Protein AF-A0A8I0H3W1-F1 (afdb_monomer)

Organism: NCBI:txid611301

Foldseek 3Di:
DDDDDDDWFQFQQVVCVVVPHADDDQKWKFQDDLPPTDTDPDRRDTDDPSRPDIDMDDDPSSDDDDDDDDPPPCPVVVVPPD

Structure (mmCIF, N/CA/C/O backbone):
data_AF-A0A8I0H3W1-F1
#
_entry.id   AF-A0A8I0H3W1-F1
#
loop_
_atom_site.group_PDB
_atom_site.id
_atom_site.type_symbol
_atom_site.label_atom_id
_atom_site.label_alt_id
_atom_site.label_comp_id
_atom_site.label_asym_id
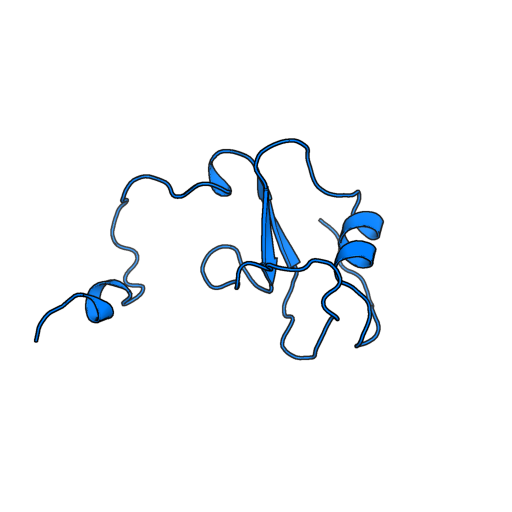_atom_site.label_entity_id
_atom_site.label_seq_id
_atom_site.pdbx_PDB_ins_code
_atom_site.Cartn_x
_atom_site.Cartn_y
_atom_site.Cartn_z
_atom_site.occupancy
_atom_site.B_iso_or_equiv
_atom_site.auth_seq_id
_atom_site.auth_comp_id
_atom_site.auth_asym_id
_atom_site.auth_atom_id
_atom_site.pdbx_PDB_model_num
ATOM 1 N N . PRO A 1 1 ? -2.895 12.320 2.719 1.00 84.69 1 PRO A N 1
ATOM 2 C CA . PRO A 1 1 ? -1.738 11.698 3.416 1.00 84.69 1 PRO A CA 1
ATOM 3 C C . PRO A 1 1 ? -1.752 12.132 4.883 1.00 84.69 1 PRO A C 1
ATOM 5 O O . PRO A 1 1 ? -2.117 13.274 5.148 1.00 84.69 1 PRO A O 1
ATOM 8 N N . LYS A 1 2 ? -1.427 11.240 5.825 1.00 89.44 2 LYS A N 1
ATOM 9 C CA . LYS A 1 2 ? -1.536 11.525 7.262 1.00 89.44 2 LYS A CA 1
ATOM 10 C C . LYS A 1 2 ? -0.495 10.730 8.045 1.00 89.44 2 LYS A C 1
ATOM 12 O O . LYS A 1 2 ? -0.250 9.572 7.724 1.00 89.44 2 LYS A O 1
ATOM 17 N N . ASN A 1 3 ? 0.076 11.346 9.075 1.00 92.75 3 ASN A N 1
ATOM 18 C CA . ASN A 1 3 ? 0.925 10.661 10.045 1.00 92.75 3 ASN A CA 1
ATOM 19 C C . ASN A 1 3 ? 0.062 10.272 11.246 1.00 92.75 3 ASN A C 1
ATOM 21 O O . ASN A 1 3 ? -0.655 11.113 11.788 1.00 92.75 3 ASN A O 1
ATOM 25 N N . LEU A 1 4 ? 0.109 9.000 11.638 1.00 91.00 4 LEU A N 1
ATOM 26 C CA . LEU A 1 4 ? -0.712 8.441 12.710 1.00 91.00 4 LEU A CA 1
ATOM 27 C C . LEU A 1 4 ? 0.188 7.726 13.718 1.00 91.00 4 LEU A C 1
ATOM 29 O O . LEU A 1 4 ? 1.035 6.921 13.333 1.00 91.00 4 LEU A O 1
ATOM 33 N N . LEU A 1 5 ? -0.015 7.998 15.007 1.00 92.56 5 LEU A N 1
ATOM 34 C CA . LEU A 1 5 ? 0.606 7.234 16.085 1.00 92.56 5 LEU A CA 1
ATOM 35 C C . LEU A 1 5 ? -0.273 6.014 16.379 1.00 92.56 5 LEU A C 1
ATOM 37 O O .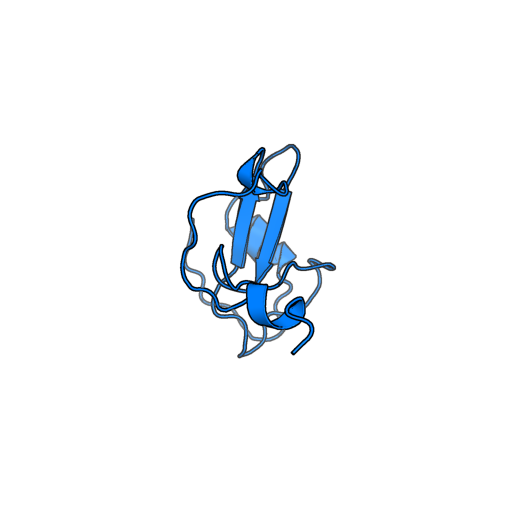 LEU A 1 5 ? -1.391 6.164 16.868 1.00 92.56 5 LEU A O 1
ATOM 41 N N . VAL A 1 6 ? 0.209 4.814 16.057 1.00 91.62 6 VAL A 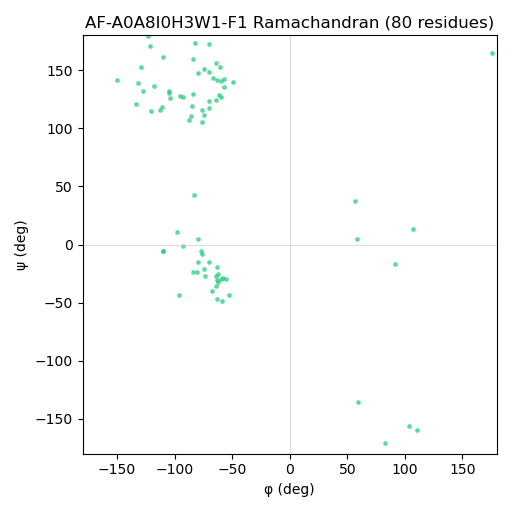N 1
ATOM 42 C CA . VAL A 1 6 ? -0.582 3.575 16.143 1.00 91.62 6 VAL A CA 1
ATOM 43 C C . VAL A 1 6 ? 0.148 2.490 16.921 1.00 91.62 6 VAL A C 1
ATOM 45 O O . VAL A 1 6 ? 1.377 2.462 16.975 1.00 91.62 6 VAL A O 1
ATOM 48 N N . ARG A 1 7 ? -0.613 1.578 17.533 1.00 92.62 7 ARG A N 1
ATOM 49 C CA . ARG A 1 7 ? -0.052 0.434 18.261 1.00 92.62 7 ARG A CA 1
ATOM 50 C C . ARG A 1 7 ? 0.364 -0.662 17.284 1.00 92.62 7 ARG A C 1
ATOM 52 O O . ARG A 1 7 ? -0.306 -0.872 16.269 1.00 92.62 7 ARG A O 1
ATOM 59 N N . PHE A 1 8 ? 1.410 -1.417 17.615 1.00 92.94 8 PHE A N 1
ATOM 60 C CA . PHE A 1 8 ? 1.672 -2.676 16.915 1.00 92.94 8 PHE A CA 1
ATOM 61 C C . PHE A 1 8 ? 0.465 -3.610 17.026 1.00 92.94 8 PHE A C 1
ATOM 63 O O . PHE A 1 8 ? -0.213 -3.635 18.051 1.00 92.94 8 PHE A O 1
ATOM 70 N N . GLY A 1 9 ? 0.180 -4.342 15.952 1.00 92.75 9 GLY A N 1
ATOM 71 C CA . GLY A 1 9 ? -1.016 -5.176 15.853 1.00 92.75 9 GLY A CA 1
ATOM 72 C C . GLY A 1 9 ? -2.224 -4.478 15.226 1.00 92.75 9 GLY A C 1
ATOM 73 O O . GLY A 1 9 ? -3.132 -5.168 14.776 1.00 92.75 9 GLY A O 1
ATOM 74 N N . THR A 1 10 ? -2.235 -3.141 15.134 1.00 94.12 10 THR A N 1
ATOM 75 C CA . THR A 1 10 ? -3.345 -2.411 14.494 1.00 94.12 10 THR A CA 1
ATOM 76 C C . THR A 1 10 ? -3.476 -2.858 13.033 1.00 94.12 10 THR A C 1
ATOM 78 O O . THR A 1 10 ? -2.470 -2.817 12.321 1.00 94.12 10 THR A O 1
ATOM 81 N N . PRO A 1 11 ? -4.659 -3.288 12.563 1.00 94.62 11 PRO A N 1
ATOM 82 C CA . PRO A 1 11 ? -4.846 -3.672 11.167 1.00 94.62 11 PRO A CA 1
ATOM 83 C C . PRO A 1 11 ? -4.615 -2.489 10.225 1.00 94.62 11 PRO A C 1
ATOM 85 O O . PRO A 1 11 ? -5.038 -1.367 10.509 1.00 94.62 11 PRO A O 1
ATOM 88 N N . VAL A 1 12 ? -3.987 -2.735 9.074 1.00 93.50 12 VAL A N 1
ATOM 89 C CA . VAL A 1 12 ? -3.732 -1.678 8.079 1.00 93.50 12 VAL A CA 1
ATOM 90 C C . VAL A 1 12 ? -5.029 -1.075 7.528 1.00 93.50 12 VAL A C 1
ATOM 92 O O . VAL A 1 12 ? -5.068 0.126 7.274 1.00 93.50 12 VAL A O 1
ATOM 95 N N . ALA A 1 13 ? -6.105 -1.857 7.418 1.00 93.62 13 ALA A N 1
ATOM 96 C CA . ALA A 1 13 ? -7.427 -1.369 7.018 1.00 93.62 13 ALA A CA 1
ATOM 97 C C . ALA A 1 13 ? -7.902 -0.175 7.871 1.00 93.62 13 ALA A C 1
ATOM 99 O O . ALA A 1 13 ? -8.324 0.840 7.323 1.00 93.62 13 ALA A O 1
ATOM 100 N N . VAL A 1 14 ? -7.708 -0.240 9.193 1.00 93.88 14 VAL A N 1
ATOM 101 C CA . VAL A 1 14 ? -8.085 0.839 10.123 1.00 93.88 14 VAL A CA 1
ATOM 102 C C . VAL A 1 14 ? -7.276 2.111 9.855 1.00 93.88 14 VAL A C 1
ATOM 104 O O . VAL A 1 14 ? -7.793 3.222 9.954 1.00 93.88 14 VAL A O 1
ATOM 107 N N . LEU A 1 15 ? -6.001 1.970 9.480 1.00 92.56 15 LEU A N 1
ATOM 108 C CA . LEU A 1 15 ? -5.163 3.116 9.116 1.00 92.56 15 LEU A CA 1
ATOM 109 C C . LEU A 1 15 ? -5.630 3.779 7.824 1.00 92.56 15 LEU A C 1
ATOM 111 O O . LEU A 1 15 ? -5.607 5.004 7.728 1.00 92.56 15 LEU A O 1
ATOM 115 N N . LEU A 1 16 ? -6.027 2.971 6.838 1.00 92.06 16 LEU A N 1
ATOM 116 C CA . LEU A 1 16 ? -6.540 3.462 5.564 1.00 92.06 16 LEU A CA 1
ATOM 117 C C . LEU A 1 16 ? -7.836 4.241 5.783 1.00 92.06 16 LEU A C 1
ATOM 119 O O . LEU A 1 16 ? -7.948 5.369 5.313 1.00 92.06 16 LEU A O 1
ATOM 123 N N . GLU A 1 17 ? -8.766 3.703 6.569 1.00 92.69 17 GLU A N 1
ATOM 124 C CA . GLU A 1 17 ? -10.000 4.396 6.952 1.00 92.69 17 GLU A CA 1
ATOM 125 C C . GLU A 1 17 ? -9.710 5.710 7.692 1.00 92.69 17 GLU A C 1
ATOM 127 O O . GLU A 1 17 ? -10.198 6.768 7.294 1.00 92.69 17 GLU A O 1
ATOM 132 N N . ALA A 1 18 ? -8.826 5.686 8.695 1.00 91.31 18 ALA A N 1
ATOM 133 C CA . ALA A 1 18 ? -8.424 6.878 9.449 1.00 91.31 18 ALA A CA 1
ATOM 134 C C . ALA A 1 18 ? -7.704 7.948 8.597 1.00 91.31 18 ALA A C 1
ATOM 136 O O . ALA A 1 18 ? -7.606 9.117 9.005 1.00 91.31 18 ALA A O 1
ATOM 137 N N . ALA A 1 19 ? -7.180 7.554 7.433 1.00 90.19 19 ALA A N 1
ATOM 138 C CA . ALA A 1 19 ? -6.540 8.423 6.451 1.00 90.19 19 ALA A CA 1
ATOM 139 C C . ALA A 1 19 ? -7.496 8.943 5.359 1.00 90.19 19 ALA A C 1
ATOM 141 O O . ALA A 1 19 ? -7.057 9.746 4.534 1.00 90.19 19 ALA A O 1
ATOM 142 N N . GLY A 1 20 ? -8.776 8.548 5.374 1.00 88.19 20 GLY A N 1
ATOM 143 C CA . GLY A 1 20 ? -9.786 8.964 4.392 1.00 88.19 20 GLY A CA 1
ATOM 144 C C . GLY A 1 20 ? -10.188 7.880 3.388 1.00 88.19 20 GLY A C 1
ATOM 145 O O . GLY A 1 20 ? -10.830 8.188 2.389 1.00 88.19 20 GLY A O 1
ATOM 146 N N . GLY A 1 21 ? -9.822 6.625 3.646 1.00 87.38 21 GLY A N 1
ATOM 147 C CA . GLY A 1 21 ? -10.163 5.478 2.815 1.00 87.38 21 GLY A CA 1
ATOM 148 C C . GLY A 1 21 ? -9.233 5.275 1.621 1.00 87.38 21 GLY A C 1
ATOM 149 O O . GLY A 1 21 ? -8.170 5.888 1.491 1.00 87.38 21 GLY A O 1
ATOM 150 N N . VAL A 1 22 ? -9.640 4.353 0.752 1.00 86.69 22 VAL A N 1
ATOM 151 C CA . VAL A 1 22 ? -8.922 3.996 -0.472 1.00 86.69 22 VAL A CA 1
ATOM 152 C C . VAL A 1 22 ? -9.664 4.618 -1.664 1.00 86.69 22 VAL A C 1
ATOM 154 O O . VAL A 1 22 ? -10.888 4.496 -1.724 1.00 86.69 22 VAL A O 1
ATOM 157 N N . PRO A 1 23 ? -8.974 5.298 -2.600 1.00 84.81 23 PRO A N 1
ATOM 158 C CA . PRO A 1 23 ? -9.619 5.852 -3.788 1.00 84.81 23 PRO A CA 1
ATOM 159 C C . PRO A 1 23 ? -10.269 4.753 -4.643 1.00 84.81 23 PRO A C 1
ATOM 161 O O . PRO A 1 23 ? -9.824 3.608 -4.638 1.00 84.81 23 PRO A O 1
ATOM 164 N N . ALA A 1 24 ? -11.319 5.103 -5.388 1.00 82.06 24 ALA A N 1
ATOM 165 C CA . ALA A 1 24 ? -12.001 4.168 -6.282 1.00 82.06 24 ALA A CA 1
ATOM 166 C C . ALA A 1 24 ? -11.134 3.794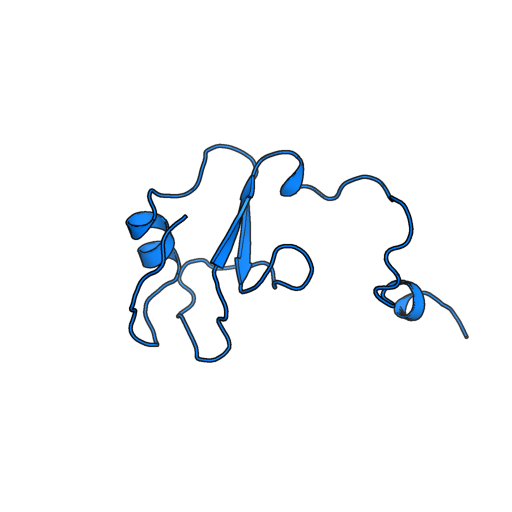 -7.504 1.00 82.06 24 ALA A C 1
ATOM 168 O O . ALA A 1 24 ? -10.369 4.622 -8.004 1.00 82.06 24 ALA A O 1
ATOM 169 N N . GLY A 1 25 ? -11.299 2.566 -8.013 1.00 83.94 25 GLY A N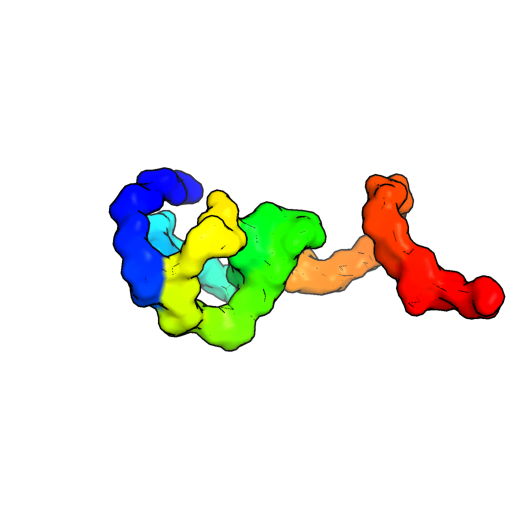 1
ATOM 170 C CA . GLY A 1 25 ? -10.607 2.047 -9.201 1.00 83.94 25 GLY A CA 1
ATOM 171 C C . GLY A 1 25 ? -9.465 1.078 -8.882 1.00 83.94 25 GLY A C 1
ATOM 172 O O . GLY A 1 25 ? -9.453 0.442 -7.829 1.00 83.94 25 GLY A O 1
ATOM 173 N N . ASP A 1 26 ? -8.505 0.959 -9.804 1.00 83.25 26 ASP A N 1
ATOM 174 C CA . ASP A 1 26 ? -7.323 0.115 -9.612 1.00 83.25 26 ASP A CA 1
ATOM 175 C C . ASP A 1 26 ? -6.39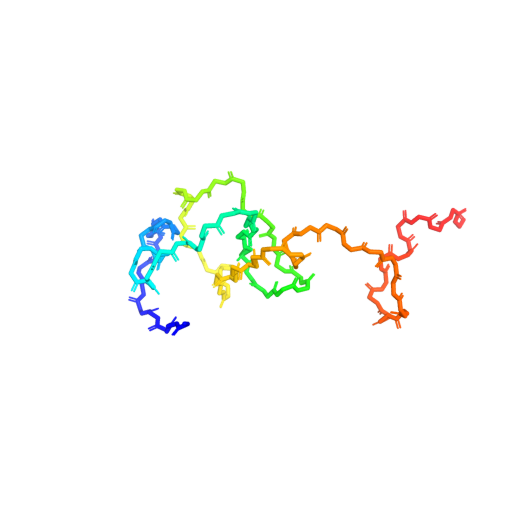9 0.719 -8.559 1.00 83.25 26 ASP A C 1
ATOM 177 O O . ASP A 1 26 ? -5.855 1.815 -8.737 1.00 83.25 26 ASP A O 1
ATOM 181 N N . VAL A 1 27 ? -6.198 -0.014 -7.464 1.00 90.12 27 VAL A N 1
ATOM 182 C CA . VAL A 1 27 ? -5.366 0.434 -6.352 1.00 90.12 27 VAL A CA 1
ATOM 183 C C . VAL A 1 27 ? -4.391 -0.641 -5.913 1.00 90.12 27 VAL A C 1
ATOM 185 O O . VAL A 1 27 ? -4.716 -1.820 -5.795 1.00 90.12 27 VAL A O 1
ATOM 188 N N . LYS A 1 28 ? -3.168 -0.206 -5.622 1.00 91.25 28 LYS A N 1
ATOM 189 C CA . LYS A 1 28 ? -2.113 -1.026 -5.044 1.00 91.25 28 LYS A CA 1
ATOM 190 C C . LYS A 1 28 ? -1.685 -0.430 -3.711 1.00 91.25 28 LYS A C 1
ATOM 192 O O . LYS A 1 28 ? -1.129 0.666 -3.660 1.00 91.25 28 LYS A O 1
ATOM 197 N N . VAL A 1 29 ? -1.929 -1.176 -2.637 1.00 92.81 29 VAL A N 1
ATOM 198 C CA . VAL A 1 29 ? -1.471 -0.831 -1.288 1.00 92.81 29 VAL A CA 1
ATOM 199 C C . VAL A 1 29 ? -0.121 -1.492 -1.039 1.00 92.81 29 VAL A C 1
ATOM 201 O O . VAL A 1 29 ? 0.045 -2.700 -1.219 1.00 92.81 29 VAL A O 1
ATOM 204 N N . LEU A 1 30 ? 0.855 -0.689 -0.637 1.00 93.06 30 LEU A N 1
ATOM 205 C CA . LEU A 1 30 ? 2.224 -1.095 -0.377 1.00 93.06 30 LEU A CA 1
ATOM 206 C C . LEU A 1 30 ? 2.571 -0.843 1.088 1.00 93.06 30 LEU A C 1
ATOM 208 O O . LEU A 1 30 ? 2.319 0.236 1.620 1.00 93.06 30 LEU A O 1
ATOM 212 N N . ASN A 1 31 ? 3.230 -1.813 1.708 1.00 92.50 31 ASN A N 1
ATOM 213 C CA . ASN A 1 31 ? 3.949 -1.613 2.953 1.00 92.50 31 ASN A CA 1
ATOM 214 C C . ASN A 1 31 ? 5.374 -1.142 2.631 1.00 92.50 31 ASN A C 1
ATOM 216 O O . ASN A 1 31 ? 6.191 -1.913 2.120 1.0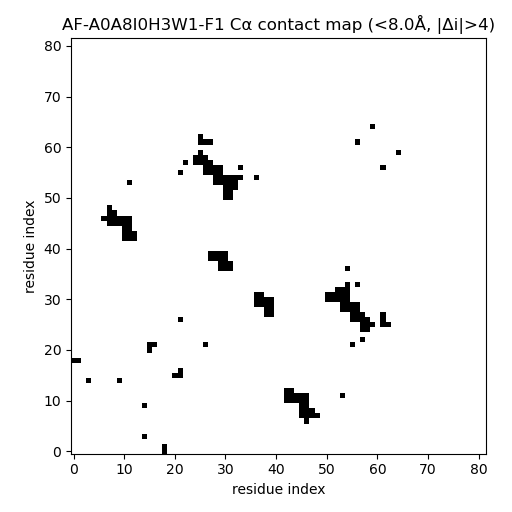0 92.50 31 ASN A O 1
ATOM 220 N N . GLY A 1 32 ? 5.642 0.134 2.880 1.00 91.50 32 GLY A N 1
ATOM 221 C CA . GLY A 1 32 ? 6.852 0.853 2.499 1.00 91.50 32 GLY A CA 1
ATOM 222 C C . GLY A 1 32 ? 6.597 1.893 1.408 1.00 91.50 32 GLY A C 1
ATOM 223 O O . GLY A 1 32 ? 5.474 2.354 1.214 1.00 91.50 32 GLY A O 1
ATOM 224 N N . GLY A 1 33 ? 7.661 2.290 0.708 1.00 89.38 33 GLY A N 1
ATOM 225 C CA . GLY A 1 33 ? 7.609 3.314 -0.341 1.00 89.38 33 GLY A CA 1
ATOM 226 C C . GLY A 1 33 ? 7.136 2.796 -1.711 1.00 89.38 33 GLY A C 1
ATOM 227 O O . GLY A 1 33 ? 7.033 1.589 -1.912 1.00 89.38 33 GLY A O 1
ATOM 228 N N . PRO A 1 34 ? 6.923 3.684 -2.697 1.00 87.44 34 PRO A N 1
ATOM 229 C CA . PRO A 1 34 ? 6.377 3.328 -4.015 1.00 87.44 34 PRO A CA 1
ATOM 230 C C . PRO A 1 34 ? 7.266 2.383 -4.842 1.00 87.44 34 PRO A C 1
ATOM 232 O O . PRO A 1 34 ? 6.759 1.634 -5.670 1.00 87.44 34 PRO A O 1
ATOM 235 N N . MET A 1 35 ? 8.584 2.403 -4.613 1.00 84.12 35 MET A N 1
ATOM 236 C CA . MET A 1 35 ? 9.558 1.628 -5.395 1.00 84.12 35 MET A CA 1
ATOM 237 C C . MET A 1 35 ? 9.936 0.290 -4.747 1.00 84.12 35 MET A C 1
ATOM 239 O O . MET A 1 35 ? 10.035 -0.722 -5.433 1.00 84.12 35 MET A O 1
ATOM 243 N N . MET A 1 36 ? 10.163 0.296 -3.429 1.00 85.38 36 MET A N 1
ATOM 244 C CA . MET A 1 36 ? 10.661 -0.861 -2.664 1.00 85.38 36 MET A CA 1
ATOM 245 C C . MET A 1 36 ? 9.607 -1.471 -1.732 1.00 85.38 36 MET A C 1
ATOM 247 O O . MET A 1 36 ? 9.869 -2.474 -1.070 1.00 85.38 36 MET A O 1
ATOM 251 N N . GLY A 1 37 ? 8.431 -0.849 -1.630 1.00 87.81 37 GLY A N 1
ATOM 252 C CA . GLY A 1 37 ? 7.358 -1.319 -0.770 1.00 87.81 37 GLY A CA 1
ATOM 253 C C . GLY A 1 37 ? 6.804 -2.654 -1.250 1.00 87.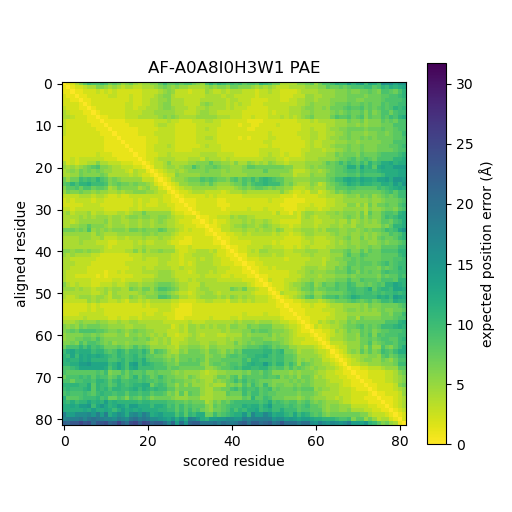81 37 GLY A C 1
ATOM 254 O O . GLY A 1 37 ? 6.685 -2.914 -2.449 1.00 87.81 37 GLY A O 1
ATOM 255 N N . ARG A 1 38 ? 6.450 -3.517 -0.300 1.00 88.62 38 ARG A N 1
ATOM 256 C CA . ARG A 1 38 ? 5.834 -4.808 -0.609 1.00 88.62 38 ARG A CA 1
ATOM 257 C C . ARG A 1 38 ? 4.339 -4.631 -0.794 1.00 88.62 38 ARG A C 1
ATOM 259 O O . ARG A 1 38 ? 3.679 -4.064 0.073 1.00 88.62 38 ARG A O 1
ATOM 266 N N . ALA A 1 39 ? 3.808 -5.148 -1.898 1.00 91.38 39 ALA A N 1
ATOM 267 C CA . ALA A 1 39 ? 2.369 -5.174 -2.113 1.00 91.38 39 ALA A CA 1
ATOM 268 C C . ALA A 1 39 ? 1.686 -6.009 -1.029 1.00 91.38 39 ALA A C 1
ATOM 270 O O . ALA A 1 39 ? 2.092 -7.140 -0.753 1.00 91.38 39 ALA A O 1
ATOM 271 N N . MET A 1 40 ? 0.670 -5.426 -0.402 1.00 90.44 40 MET A N 1
ATOM 272 C CA . MET A 1 40 ? -0.110 -6.092 0.626 1.00 90.44 40 MET A CA 1
ATOM 273 C C . MET A 1 40 ? -1.213 -6.913 -0.035 1.00 90.44 40 MET A C 1
ATOM 275 O O . MET A 1 40 ? -2.068 -6.362 -0.720 1.00 90.44 40 MET A O 1
ATOM 279 N N . SER A 1 41 ? -1.195 -8.227 0.180 1.00 89.94 41 SER A N 1
ATOM 280 C CA . SER A 1 41 ? -2.264 -9.130 -0.262 1.00 89.94 41 SER A CA 1
ATOM 281 C C . SER A 1 41 ? -3.469 -9.122 0.680 1.00 89.94 41 SER A C 1
ATOM 283 O O . SER A 1 41 ? -4.574 -9.443 0.259 1.00 89.94 41 SER A O 1
ATOM 285 N N . ASN A 1 42 ? -3.265 -8.753 1.948 1.00 91.69 42 ASN A N 1
ATOM 286 C CA . ASN A 1 42 ? -4.306 -8.688 2.964 1.00 91.69 42 ASN A CA 1
ATOM 287 C C . ASN A 1 42 ? -4.213 -7.370 3.747 1.00 91.69 42 ASN A C 1
ATOM 289 O O . ASN A 1 42 ? -3.201 -7.089 4.388 1.00 91.69 42 ASN A O 1
ATOM 293 N N . LEU A 1 43 ? -5.281 -6.572 3.723 1.00 91.06 43 LEU A N 1
ATOM 294 C CA . LEU A 1 43 ? -5.356 -5.298 4.450 1.00 91.06 43 LEU A CA 1
ATOM 295 C C . LEU A 1 43 ? -5.674 -5.473 5.941 1.00 91.06 43 LEU A C 1
ATOM 297 O O . LEU A 1 43 ? -5.444 -4.555 6.726 1.00 91.06 43 LEU A O 1
ATOM 301 N N . ALA A 1 44 ? -6.136 -6.653 6.358 1.00 92.94 44 ALA A N 1
ATOM 302 C CA . ALA A 1 44 ? -6.292 -6.992 7.769 1.00 92.94 44 ALA A CA 1
ATOM 303 C C . ALA A 1 44 ? -4.952 -7.333 8.448 1.00 92.94 44 ALA A C 1
ATOM 305 O O . ALA A 1 44 ? -4.912 -7.536 9.660 1.00 92.94 44 ALA A O 1
ATOM 306 N N . SER A 1 45 ? -3.847 -7.401 7.693 1.00 92.69 45 SER A N 1
ATOM 307 C CA . SER A 1 45 ? -2.528 -7.650 8.270 1.00 92.69 45 SER A CA 1
ATOM 308 C C . SER A 1 45 ? -2.143 -6.568 9.287 1.00 92.69 45 SER A C 1
ATOM 310 O O . SER A 1 45 ? -2.413 -5.382 9.065 1.00 92.69 45 SER A O 1
ATOM 312 N N . PRO A 1 46 ? -1.497 -6.960 10.398 1.00 93.50 46 PRO A N 1
ATOM 313 C CA . PRO A 1 46 ? -1.155 -6.037 11.465 1.00 93.50 46 PRO A CA 1
ATOM 314 C C . PRO A 1 46 ? 0.021 -5.140 11.086 1.00 93.50 46 PRO A C 1
ATOM 316 O O . PRO A 1 46 ? 0.944 -5.534 10.369 1.00 93.50 46 PRO A O 1
ATOM 319 N N . VAL A 1 47 ? 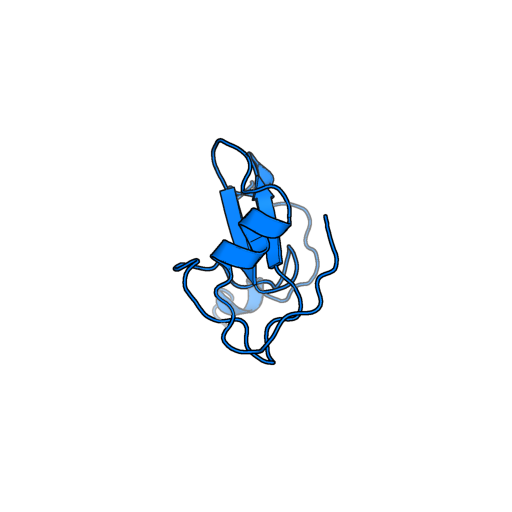0.036 -3.945 11.664 1.00 92.94 47 VAL A N 1
ATOM 320 C CA . VAL A 1 47 ? 1.205 -3.069 11.673 1.00 92.94 47 VAL A CA 1
ATOM 321 C C . VAL A 1 47 ? 2.267 -3.678 12.583 1.00 92.94 47 VAL A C 1
ATOM 323 O O . VAL A 1 47 ? 2.032 -3.920 13.769 1.00 92.94 47 VAL A O 1
ATOM 326 N N . VAL A 1 48 ? 3.453 -3.902 12.027 1.00 92.06 48 VAL A N 1
ATOM 327 C CA . VAL A 1 48 ? 4.620 -4.469 12.717 1.00 92.06 48 VAL A CA 1
ATOM 328 C C . VAL A 1 48 ? 5.797 -3.497 12.656 1.00 92.06 48 VAL A C 1
ATOM 330 O O . VAL A 1 48 ? 5.764 -2.518 11.915 1.00 92.06 48 VAL A O 1
ATOM 333 N N . LYS A 1 49 ? 6.882 -3.768 13.393 1.00 87.94 49 LYS A N 1
ATOM 334 C CA . LYS A 1 49 ? 8.074 -2.896 13.430 1.00 87.94 49 LYS A CA 1
ATOM 335 C C . LYS A 1 49 ? 8.690 -2.613 12.051 1.00 87.94 49 LYS A C 1
ATOM 337 O O . LYS A 1 49 ? 9.295 -1.555 11.868 1.00 87.94 49 LYS A O 1
ATOM 342 N N . GLY A 1 50 ? 8.542 -3.557 11.118 1.00 85.50 50 GLY A N 1
ATOM 343 C CA . GLY A 1 50 ? 9.000 -3.449 9.731 1.00 85.50 50 GLY A CA 1
ATOM 344 C C . GLY A 1 50 ? 8.130 -2.559 8.838 1.00 85.50 50 GLY A C 1
ATOM 345 O O . GLY A 1 50 ? 8.529 -2.280 7.712 1.00 85.50 50 GLY A O 1
ATOM 346 N N . CYS A 1 51 ? 6.971 -2.095 9.315 1.00 87.94 51 CYS A N 1
ATOM 347 C CA . CYS A 1 51 ? 6.161 -1.126 8.587 1.00 87.94 51 CYS A CA 1
ATOM 348 C C . CYS A 1 51 ? 6.785 0.268 8.713 1.00 87.94 51 CYS A C 1
ATOM 350 O O . CYS A 1 51 ? 6.684 0.899 9.764 1.00 87.94 51 CYS A O 1
ATOM 352 N N . SER A 1 52 ? 7.426 0.755 7.649 1.00 85.31 52 SER A N 1
ATOM 353 C CA . SER A 1 52 ? 7.938 2.133 7.589 1.00 85.31 52 SER A CA 1
ATOM 354 C C . SER A 1 52 ? 6.873 3.148 7.162 1.00 85.31 52 SER A C 1
ATOM 356 O O . SER A 1 52 ? 6.979 4.325 7.487 1.00 85.31 52 SER A O 1
ATOM 358 N N . GLY A 1 53 ? 5.835 2.693 6.461 1.00 90.25 53 GLY A N 1
ATOM 359 C CA . GLY A 1 53 ? 4.711 3.503 6.002 1.00 90.25 53 GLY A CA 1
ATOM 360 C C . GLY A 1 53 ? 3.770 2.676 5.132 1.00 90.25 53 GLY A C 1
ATOM 361 O O . GLY A 1 53 ? 4.136 1.591 4.685 1.00 90.25 53 GLY A O 1
ATOM 362 N N . ILE A 1 54 ? 2.561 3.178 4.894 1.00 92.69 54 ILE A N 1
ATOM 363 C CA . ILE A 1 54 ? 1.601 2.561 3.973 1.00 92.69 54 ILE A CA 1
ATOM 364 C C . ILE A 1 54 ? 1.426 3.504 2.787 1.00 92.69 54 ILE A C 1
ATOM 366 O O . ILE A 1 54 ? 0.952 4.628 2.949 1.00 92.69 54 ILE A O 1
ATOM 370 N N . THR A 1 55 ? 1.831 3.055 1.602 1.00 93.44 55 THR A N 1
ATOM 371 C CA . THR A 1 55 ? 1.713 3.823 0.359 1.00 93.44 55 THR A CA 1
ATOM 372 C C . THR A 1 55 ? 0.572 3.263 -0.474 1.00 93.44 55 THR A C 1
ATOM 374 O O . THR A 1 55 ? 0.512 2.063 -0.724 1.00 93.44 55 THR A O 1
ATOM 377 N N . VAL A 1 56 ? -0.320 4.134 -0.935 1.00 92.94 56 VAL A N 1
ATOM 378 C CA . VAL A 1 56 ? -1.440 3.771 -1.807 1.00 92.94 56 VAL A CA 1
ATOM 379 C C . VAL A 1 56 ? -1.183 4.367 -3.185 1.00 92.94 56 VAL A C 1
ATOM 381 O O . VAL A 1 56 ? -1.075 5.583 -3.324 1.00 92.94 56 VAL A O 1
ATOM 384 N N . LEU A 1 57 ? -1.057 3.511 -4.197 1.00 91.75 57 LEU A N 1
ATOM 385 C CA . LEU A 1 57 ? -0.929 3.906 -5.598 1.00 91.75 57 LEU A CA 1
ATOM 386 C C . LEU A 1 57 ? -2.259 3.653 -6.301 1.00 91.75 57 LEU A C 1
ATOM 388 O O . LEU A 1 57 ? -2.757 2.533 -6.242 1.00 91.75 57 LEU A O 1
ATOM 392 N N . GLY A 1 58 ? -2.817 4.668 -6.957 1.00 90.75 58 GLY A N 1
ATOM 393 C CA . GLY A 1 58 ? -4.061 4.557 -7.724 1.00 90.75 58 GLY A CA 1
ATOM 394 C C . GLY A 1 58 ? -3.844 4.654 -9.236 1.00 90.75 58 GLY A C 1
ATOM 395 O O . GLY A 1 58 ? -2.821 5.167 -9.701 1.00 90.75 58 GLY A O 1
ATOM 396 N N . GLY A 1 59 ? -4.827 4.183 -10.003 1.00 87.81 59 GLY A N 1
ATOM 397 C CA . GLY A 1 59 ? -4.896 4.337 -11.456 1.00 87.81 59 GLY A CA 1
ATOM 398 C C . GLY A 1 59 ? -3.694 3.729 -12.180 1.00 87.81 59 GLY A C 1
ATOM 399 O O . GLY A 1 59 ? -3.232 2.638 -11.849 1.00 87.81 59 GLY A O 1
ATOM 400 N N . ALA A 1 60 ? -3.136 4.456 -13.150 1.00 84.75 60 ALA A N 1
ATOM 401 C CA . ALA A 1 60 ? -2.007 3.974 -13.951 1.00 84.75 60 ALA A CA 1
ATOM 402 C C . ALA A 1 60 ? -0.764 3.607 -13.113 1.00 84.75 60 ALA A C 1
ATOM 404 O O . ALA A 1 60 ? -0.016 2.712 -13.497 1.00 84.75 60 ALA A O 1
ATOM 405 N N . ALA A 1 61 ? -0.561 4.244 -11.952 1.00 84.00 61 ALA A N 1
ATOM 406 C CA . ALA A 1 61 ? 0.557 3.937 -11.056 1.00 84.00 61 ALA A CA 1
ATOM 407 C C . ALA A 1 61 ? 0.363 2.622 -10.277 1.00 84.00 61 ALA A C 1
ATOM 409 O O . ALA A 1 61 ? 1.334 2.031 -9.801 1.00 84.00 61 ALA A O 1
ATOM 410 N N . ALA A 1 62 ? -0.878 2.142 -10.145 1.00 86.06 62 ALA A N 1
ATOM 411 C CA . ALA A 1 62 ? -1.162 0.829 -9.576 1.00 86.06 62 ALA A CA 1
ATOM 412 C C . ALA A 1 62 ? -0.797 -0.300 -10.553 1.00 86.06 62 ALA A C 1
ATOM 414 O O . ALA A 1 62 ? -0.452 -1.408 -10.129 1.00 86.06 62 ALA A O 1
ATOM 415 N N . LEU A 1 63 ? -0.821 -0.022 -11.856 1.00 85.62 63 LEU A N 1
ATOM 416 C CA . LEU A 1 63 ? -0.539 -0.982 -12.916 1.00 85.62 63 LEU A CA 1
ATOM 417 C C . LEU A 1 63 ? 0.967 -1.106 -13.179 1.00 85.62 63 LEU A C 1
ATOM 419 O O . LEU A 1 63 ? 1.774 -0.251 -12.815 1.00 85.62 63 LEU A O 1
ATOM 423 N N . ARG A 1 64 ? 1.377 -2.216 -13.803 1.00 81.00 64 ARG A N 1
ATOM 424 C CA . ARG A 1 64 ? 2.737 -2.310 -14.347 1.00 81.00 64 ARG A CA 1
ATOM 425 C C . ARG A 1 64 ? 2.799 -1.463 -15.611 1.00 81.00 64 ARG A C 1
ATOM 427 O O . ARG A 1 64 ? 2.169 -1.799 -16.608 1.00 81.00 64 ARG A O 1
ATOM 434 N N . GLY A 1 65 ? 3.547 -0.368 -15.537 1.00 82.75 65 GLY A N 1
ATOM 435 C CA . GLY A 1 65 ? 3.832 0.476 -16.688 1.00 82.75 65 GLY A CA 1
ATOM 436 C C . GLY A 1 65 ? 4.775 -0.189 -17.689 1.00 82.75 65 GLY A C 1
ATOM 437 O O . GLY A 1 65 ? 5.354 -1.247 -17.427 1.00 82.75 65 GLY A O 1
ATOM 438 N N . ARG A 1 66 ? 4.941 0.475 -18.836 1.00 85.75 66 ARG A N 1
ATOM 439 C CA . ARG A 1 66 ? 5.987 0.138 -19.804 1.00 85.75 66 ARG A CA 1
ATOM 440 C C . ARG A 1 66 ? 7.367 0.368 -19.200 1.00 85.75 66 ARG A C 1
ATOM 442 O O . ARG A 1 66 ? 7.539 1.159 -18.273 1.00 85.75 66 ARG A O 1
ATOM 449 N N . GLU A 1 67 ? 8.341 -0.333 -19.755 1.00 83.00 67 GLU A N 1
ATOM 450 C CA . GLU A 1 67 ? 9.748 -0.156 -19.423 1.00 83.00 67 GLU A CA 1
ATOM 451 C C . GLU A 1 67 ? 10.168 1.301 -19.668 1.00 83.00 67 GLU A C 1
ATOM 453 O O . GLU A 1 67 ? 9.805 1.914 -20.673 1.00 83.00 67 GLU A O 1
ATOM 458 N N . SER A 1 68 ? 10.908 1.861 -18.715 1.00 86.12 68 SER A N 1
ATOM 459 C CA . SER A 1 68 ? 11.425 3.228 -18.747 1.00 86.12 68 SER A CA 1
ATOM 460 C C . SER A 1 68 ? 12.948 3.222 -18.612 1.00 86.12 68 SER A C 1
ATOM 462 O O . SER A 1 68 ? 13.563 2.171 -18.424 1.00 86.12 68 SER A O 1
ATOM 464 N N . SER A 1 69 ? 13.564 4.405 -18.643 1.00 91.12 69 SER A N 1
ATOM 465 C CA . SER A 1 69 ? 15.003 4.575 -18.425 1.00 91.12 69 SER A CA 1
ATOM 466 C C . SER A 1 69 ? 15.502 3.847 -17.169 1.00 91.12 69 SER A C 1
ATOM 468 O O . SER A 1 69 ? 14.846 3.850 -16.123 1.00 91.12 69 SER A O 1
ATOM 470 N N . CYS A 1 70 ? 16.684 3.230 -17.272 1.00 90.31 70 CYS A N 1
ATOM 471 C CA . CYS A 1 70 ? 17.282 2.447 -16.193 1.00 90.31 70 CYS A CA 1
ATOM 472 C C . CYS A 1 70 ? 17.613 3.319 -14.970 1.00 90.31 70 CYS A C 1
ATOM 474 O O . CYS A 1 70 ? 18.390 4.267 -15.060 1.00 90.31 70 CYS A O 1
ATOM 476 N N . ILE A 1 71 ? 17.087 2.932 -13.805 1.00 89.62 71 ILE A N 1
ATOM 477 C CA . ILE A 1 71 ? 17.335 3.596 -12.512 1.00 89.62 71 ILE A CA 1
ATOM 478 C C . ILE A 1 71 ? 18.422 2.913 -11.667 1.00 89.62 71 ILE A C 1
ATOM 480 O O . ILE A 1 71 ? 18.552 3.197 -10.481 1.00 89.62 71 ILE A O 1
ATOM 484 N N . LYS A 1 72 ? 19.169 1.962 -12.246 1.00 88.62 72 LYS A N 1
ATOM 485 C CA . LYS A 1 72 ? 20.238 1.204 -11.566 1.00 88.62 72 LYS A CA 1
ATOM 486 C C . LYS A 1 72 ? 19.777 0.464 -10.292 1.00 88.62 72 LYS A C 1
ATOM 488 O O . LYS A 1 72 ? 20.526 0.342 -9.332 1.00 88.62 72 LYS A O 1
ATOM 493 N N . CYS A 1 73 ? 18.559 -0.088 -10.290 1.00 86.94 73 CYS A N 1
ATOM 494 C CA . CYS A 1 73 ? 17.997 -0.830 -9.147 1.00 86.94 73 CYS A CA 1
ATOM 495 C C . CYS A 1 73 ? 18.490 -2.285 -9.002 1.00 86.94 73 CYS A C 1
ATOM 497 O O . CYS A 1 73 ? 17.956 -3.022 -8.179 1.00 86.94 73 CYS A O 1
ATOM 499 N N . ALA A 1 74 ? 19.437 -2.728 -9.837 1.00 88.00 74 ALA A N 1
ATOM 500 C CA . ALA A 1 74 ? 19.960 -4.101 -9.898 1.00 88.00 74 ALA A CA 1
ATOM 501 C C . ALA A 1 74 ? 18.932 -5.221 -10.183 1.00 88.00 74 ALA A C 1
ATOM 503 O O . ALA A 1 74 ? 19.304 -6.388 -10.243 1.00 88.00 74 ALA A O 1
ATOM 504 N N . LYS A 1 75 ? 17.657 -4.903 -10.455 1.00 86.00 75 LYS A N 1
ATOM 505 C CA . LYS A 1 75 ? 16.630 -5.909 -10.787 1.00 86.00 75 LYS A CA 1
ATOM 506 C C . LYS A 1 75 ? 16.970 -6.736 -12.033 1.00 86.00 75 LYS A C 1
ATOM 508 O O . LYS A 1 75 ? 16.575 -7.889 -12.121 1.00 86.00 75 LYS A O 1
ATOM 513 N N . CYS A 1 76 ? 17.714 -6.170 -12.982 1.00 89.00 76 CYS A N 1
ATOM 514 C CA . CYS A 1 76 ? 18.168 -6.886 -14.177 1.00 89.00 76 CYS A CA 1
ATOM 515 C C . CYS A 1 76 ? 19.095 -8.072 -13.861 1.00 89.00 76 CYS A C 1
ATOM 517 O O . CYS A 1 76 ? 19.122 -9.028 -14.629 1.00 89.00 76 CYS A O 1
ATOM 519 N N . VAL A 1 77 ? 19.803 -8.052 -12.725 1.00 92.31 77 VAL A N 1
ATOM 520 C CA . VAL A 1 77 ? 20.737 -9.120 -12.337 1.00 92.31 77 VAL A CA 1
ATOM 521 C C . VAL A 1 77 ? 20.012 -10.453 -12.138 1.00 92.31 77 VAL A C 1
ATOM 523 O O . VAL A 1 77 ? 20.576 -11.491 -12.451 1.00 92.31 77 VAL A O 1
ATOM 526 N N . SER A 1 78 ? 18.741 -10.451 -11.715 1.00 89.75 78 SER A N 1
ATOM 527 C CA . SER A 1 78 ? 17.982 -11.696 -11.517 1.00 89.75 78 SER A CA 1
ATOM 528 C C . SER A 1 78 ? 17.621 -12.427 -12.814 1.00 89.75 78 SER A C 1
ATOM 530 O O . SER A 1 78 ? 17.176 -13.566 -12.752 1.00 89.75 78 SER A O 1
ATOM 532 N N . ALA A 1 79 ? 17.726 -11.761 -13.966 1.00 90.56 79 ALA A N 1
ATOM 533 C CA . ALA A 1 79 ? 17.450 -12.340 -15.280 1.00 90.56 79 ALA A CA 1
ATOM 534 C C . ALA A 1 79 ? 18.722 -12.515 -16.128 1.00 90.56 79 ALA A C 1
ATOM 536 O O . ALA A 1 79 ? 18.642 -13.067 -17.221 1.00 90.56 79 ALA A O 1
ATOM 537 N N . CYS A 1 80 ? 19.877 -12.032 -15.651 1.00 87.69 80 CYS A N 1
ATOM 538 C CA . CYS A 1 80 ? 21.151 -12.149 -16.351 1.00 87.69 80 CYS A CA 1
ATOM 539 C C . CYS A 1 80 ? 21.682 -13.586 -16.193 1.00 87.69 80 CYS A C 1
ATOM 541 O O . CYS A 1 80 ? 21.962 -13.986 -15.062 1.00 87.69 80 CYS A O 1
ATOM 543 N N . PRO A 1 81 ? 21.816 -14.368 -17.277 1.00 81.81 81 PRO A N 1
ATOM 544 C CA . PRO A 1 81 ? 22.137 -15.793 -17.210 1.00 81.81 81 PRO A CA 1
ATOM 545 C C . PRO A 1 81 ? 23.649 -16.055 -17.071 1.00 81.81 81 PRO A C 1
ATOM 547 O O . PRO A 1 81 ? 24.155 -16.904 -17.792 1.00 81.81 81 PRO A O 1
ATOM 550 N N . MET A 1 82 ? 24.351 -15.287 -16.222 1.00 59.91 82 MET A N 1
ATOM 551 C CA . MET A 1 82 ? 25.816 -15.362 -16.025 1.00 59.91 82 MET A CA 1
ATOM 552 C C . MET A 1 82 ? 26.371 -16.787 -16.077 1.00 59.91 82 MET A C 1
ATOM 554 O O . MET A 1 82 ? 25.828 -17.648 -15.347 1.00 59.91 82 MET A O 1
#

Sequence (82 aa):
PKNLLVRFGTPVAVLLEAAGGVPAGDVKVLNGGPMMGRAMSNLASPVVKGCSGITVLGGAAALRGRESSCIKCAKCVSACPM

Mean predicted aligned error: 5.34 Å

Solvent-accessible surface area (backbone atoms only — not comparable to full-atom values): 5375 Å² total; per-residue (Å²): 133,76,90,79,94,76,62,76,61,45,35,45,49,60,54,37,50,78,56,75,48,78,77,88,75,55,64,36,48,20,49,24,52,96,88,81,27,46,75,57,92,55,54,74,46,54,38,49,92,86,55,80,41,80,34,78,30,56,51,74,71,39,46,89,70,79,92,71,85,87,81,80,79,63,68,65,59,83,74,55,86,124

pLDDT: mean 88.96, std 4.73, range [59.91, 94.62]

Nearest PDB structures (foldseek):
  7zc6-assembly1_C  TM=7.654E-01  e=1.421E-03  Clostridium tetanomorphum
  8rbm-assembly1_C  TM=7.165E-01  e=4.589E-03  Azotobacter vinelandii DJ
  8rb9-assembly1_C  TM=7.094E-01  e=3.731E-03  Azotobacter vinelandii DJ
  8acw-assembly1_A  TM=6.574E-01  e=3.437E+00  Vibrio cholerae

Secondary structure (DSSP, 8-state):
-------TT-BHHHHHHHTT---SSSEEEEES-TTTPEEPS-TTPBP-TT---EEEEEGGGTS-PPP-S----SGGGGG---

Radius of gyration: 15.11 Å; Cα contacts (8 Å, |Δi|>4): 89; chains: 1; bounding box: 38×28×38 Å

InterPro domains:
  IPR010208 Ion-translocating oxidoreductase complex, subunit RnfC/RsxC [PTHR43034] (1-82)
  IPR017896 4Fe-4S ferredoxin-type, iron-sulphur binding domain [PS51379] (61-82)
  IPR017900 4Fe-4S ferredoxin, iron-sulphur binding, conserved site [PS00198] (70-81)